Protein AF-A0A9D1K9E8-F1 (afdb_monomer)

Organism: NCBI:txid2840929

Mean predicted aligned error: 7.8 Å

Secondary structure (DSSP, 8-state):
---HHHHHHHHHHHTT--HHHHHHHTT--TTHHHHHHTT-SS---HHHHHHHHHHTTS-HHHHTTS-S---SGGG-HHHHHHHHHHHH-HHHHHHHHHHTT--HHHHHHHHHHHHHHHHT-

pLDDT: mean 88.86, std 9.41, range [49.91, 97.81]

Structure (mmCIF, N/CA/C/O backbone):
data_AF-A0A9D1K9E8-F1
#
_entry.id   AF-A0A9D1K9E8-F1
#
loop_
_atom_site.group_PDB
_atom_site.id
_atom_site.type_symbol
_atom_site.label_atom_id
_atom_site.label_alt_id
_atom_site.label_comp_id
_atom_site.label_asym_id
_atom_site.label_entity_id
_atom_site.label_seq_id
_atom_site.pdbx_PDB_ins_code
_atom_site.Cartn_x
_atom_site.Cartn_y
_atom_site.Cartn_z
_atom_site.occupancy
_atom_site.B_iso_or_equiv
_atom_site.auth_seq_id
_atom_site.auth_comp_id
_atom_site.auth_asym_id
_atom_site.auth_atom_id
_atom_site.pdbx_PDB_model_num
ATOM 1 N N . MET A 1 1 ? 16.743 15.142 -8.091 1.00 49.91 1 MET A N 1
ATOM 2 C CA . MET A 1 1 ? 15.516 14.566 -8.670 1.00 49.91 1 MET A CA 1
ATOM 3 C C . MET A 1 1 ? 15.808 13.097 -8.880 1.00 49.91 1 MET A C 1
ATOM 5 O O . MET A 1 1 ? 16.654 12.796 -9.712 1.00 49.91 1 MET A O 1
ATOM 9 N N . GLU A 1 2 ? 15.238 12.215 -8.059 1.00 62.97 2 GLU A N 1
ATOM 10 C CA . GLU A 1 2 ? 15.264 10.780 -8.368 1.00 62.97 2 GLU A CA 1
ATOM 11 C C . GLU A 1 2 ? 14.526 10.552 -9.686 1.00 62.97 2 GLU A C 1
ATOM 13 O O . GLU A 1 2 ? 13.475 11.154 -9.923 1.00 62.97 2 GLU A O 1
ATOM 18 N N . GLY A 1 3 ? 15.094 9.725 -10.559 1.00 80.56 3 GLY A N 1
ATOM 19 C CA . GLY A 1 3 ? 14.402 9.294 -11.758 1.00 80.56 3 GLY A CA 1
ATOM 20 C C . GLY A 1 3 ? 13.290 8.303 -11.415 1.00 80.56 3 GLY A C 1
ATOM 21 O O . GLY A 1 3 ? 13.239 7.705 -10.339 1.00 80.56 3 GLY A O 1
ATOM 22 N N . ILE A 1 4 ? 12.390 8.096 -12.374 1.00 87.38 4 ILE A N 1
ATOM 23 C CA . ILE A 1 4 ? 11.319 7.094 -12.282 1.00 87.38 4 ILE A CA 1
ATOM 24 C C . ILE A 1 4 ? 11.862 5.693 -11.934 1.00 87.38 4 ILE A C 1
ATOM 26 O O . ILE A 1 4 ? 11.204 4.926 -11.236 1.00 87.38 4 ILE A O 1
ATOM 30 N N . CYS A 1 5 ? 13.073 5.356 -12.397 1.00 89.38 5 CYS A N 1
ATOM 31 C CA . CYS A 1 5 ? 13.699 4.063 -12.136 1.00 89.38 5 CYS A CA 1
ATOM 32 C C . CYS A 1 5 ? 14.018 3.889 -10.649 1.00 89.38 5 CYS A C 1
ATOM 34 O O . CYS A 1 5 ? 13.683 2.856 -10.073 1.00 89.38 5 CYS A O 1
ATOM 36 N N . GLU A 1 6 ? 14.635 4.897 -10.036 1.00 89.50 6 GLU A N 1
ATOM 37 C CA . GLU A 1 6 ? 15.004 4.903 -8.624 1.00 89.50 6 GLU A CA 1
ATOM 38 C C . GLU A 1 6 ? 13.760 4.792 -7.734 1.00 89.50 6 GLU A C 1
ATOM 40 O O . GLU A 1 6 ? 13.726 3.944 -6.842 1.00 89.50 6 GLU A O 1
ATOM 45 N N . ARG A 1 7 ? 12.690 5.539 -8.051 1.00 90.56 7 ARG A N 1
ATOM 46 C CA . ARG A 1 7 ? 11.411 5.452 -7.321 1.00 90.56 7 ARG A CA 1
ATOM 47 C C . ARG A 1 7 ? 10.770 4.069 -7.414 1.00 90.56 7 ARG A C 1
ATOM 49 O O . ARG A 1 7 ? 10.351 3.516 -6.399 1.00 90.56 7 ARG A O 1
ATOM 56 N N . ILE A 1 8 ? 10.721 3.478 -8.611 1.00 92.75 8 ILE A N 1
ATOM 57 C CA . ILE A 1 8 ? 10.200 2.113 -8.785 1.00 92.75 8 ILE A CA 1
ATOM 58 C C . ILE A 1 8 ? 11.028 1.121 -7.959 1.00 92.75 8 ILE A C 1
ATOM 60 O O . ILE A 1 8 ? 10.464 0.270 -7.274 1.00 92.75 8 ILE A O 1
ATOM 64 N N . GLU A 1 9 ? 12.359 1.216 -7.996 1.00 92.62 9 GLU A N 1
ATOM 65 C CA . GLU A 1 9 ? 13.236 0.320 -7.236 1.00 92.62 9 GLU A CA 1
ATOM 66 C C . GLU A 1 9 ? 13.076 0.477 -5.716 1.00 92.62 9 GLU A C 1
ATOM 68 O O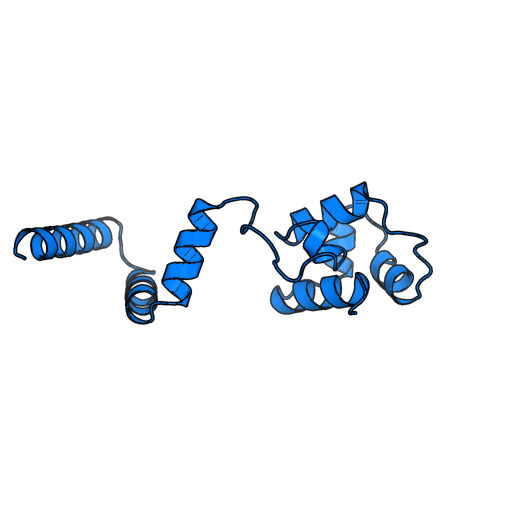 . GLU A 1 9 ? 13.115 -0.530 -5.003 1.00 92.62 9 GLU A O 1
ATOM 73 N N . ALA A 1 10 ? 12.871 1.699 -5.221 1.00 92.62 10 ALA A N 1
ATOM 74 C CA . ALA A 1 10 ? 12.597 1.968 -3.812 1.00 92.62 10 ALA A CA 1
ATOM 75 C C . ALA A 1 10 ? 11.279 1.314 -3.360 1.00 92.62 10 ALA A C 1
ATOM 77 O O . ALA A 1 10 ? 11.289 0.490 -2.444 1.00 92.62 10 ALA A O 1
ATOM 78 N N . LEU A 1 11 ? 10.178 1.568 -4.076 1.00 93.38 11 LEU A N 1
ATOM 79 C CA . LEU A 1 11 ? 8.857 0.997 -3.777 1.00 93.38 11 LEU A CA 1
ATOM 80 C C . LEU A 1 11 ? 8.847 -0.538 -3.849 1.00 93.38 11 LEU A C 1
ATOM 82 O O . LEU A 1 11 ? 8.224 -1.218 -3.032 1.00 93.38 11 LEU A O 1
ATOM 86 N N . LEU A 1 12 ? 9.551 -1.112 -4.827 1.00 94.62 12 LEU A N 1
ATOM 87 C CA . LEU A 1 12 ? 9.699 -2.562 -4.949 1.00 94.62 12 LEU A CA 1
ATOM 88 C C . LEU A 1 12 ? 10.458 -3.161 -3.758 1.00 94.62 12 LEU A C 1
ATOM 90 O O . LEU A 1 12 ? 10.080 -4.225 -3.261 1.00 94.62 12 LEU A O 1
ATOM 94 N N . ARG A 1 13 ? 11.499 -2.472 -3.276 1.00 94.88 13 ARG A N 1
ATOM 95 C CA . ARG A 1 13 ? 12.293 -2.896 -2.117 1.00 94.88 13 ARG A CA 1
ATOM 96 C C . ARG A 1 13 ? 11.478 -2.864 -0.831 1.00 94.88 13 ARG A C 1
ATOM 98 O O . ARG A 1 13 ? 11.518 -3.841 -0.089 1.00 94.88 13 ARG A O 1
ATOM 105 N N . GLU A 1 14 ? 10.721 -1.796 -0.600 1.00 91.19 14 GLU A N 1
ATOM 106 C CA . GLU A 1 14 ? 9.822 -1.671 0.556 1.00 91.19 14 GLU A CA 1
ATOM 107 C C . GLU A 1 14 ? 8.797 -2.809 0.617 1.00 91.19 14 GLU A C 1
ATOM 109 O O . GLU A 1 14 ? 8.448 -3.285 1.695 1.00 91.19 14 GLU A O 1
ATOM 114 N N . ARG A 1 15 ? 8.362 -3.300 -0.549 1.00 90.56 15 ARG A N 1
ATOM 115 C CA . ARG A 1 15 ? 7.377 -4.384 -0.672 1.00 90.56 15 ARG A CA 1
ATOM 116 C C . ARG A 1 15 ? 7.974 -5.783 -0.793 1.00 90.56 15 ARG A C 1
ATOM 118 O O . ARG A 1 15 ? 7.223 -6.752 -0.871 1.00 90.56 15 ARG A O 1
ATOM 125 N N . GLY A 1 16 ? 9.299 -5.917 -0.853 1.00 93.44 16 GLY A N 1
ATOM 126 C CA . GLY A 1 16 ? 9.958 -7.209 -1.067 1.00 93.44 16 GLY A CA 1
ATOM 127 C C . GLY A 1 16 ? 9.636 -7.857 -2.423 1.00 93.44 16 GLY A C 1
ATOM 128 O O . GLY A 1 16 ? 9.647 -9.083 -2.545 1.00 93.44 16 GLY A O 1
ATOM 129 N N . ILE A 1 17 ? 9.333 -7.057 -3.451 1.00 94.75 17 ILE A N 1
ATOM 130 C CA . ILE A 1 17 ? 8.996 -7.518 -4.805 1.00 94.75 17 ILE A CA 1
ATOM 131 C C . ILE A 1 17 ? 10.205 -7.296 -5.720 1.00 94.75 17 ILE A C 1
ATOM 133 O O . ILE A 1 17 ? 10.827 -6.240 -5.706 1.00 94.75 17 ILE A O 1
ATOM 137 N N . SER A 1 18 ? 10.550 -8.275 -6.561 1.00 94.31 18 SER A N 1
ATOM 138 C CA . SER A 1 18 ? 11.616 -8.091 -7.555 1.00 94.31 18 SER A CA 1
ATOM 139 C C . SER A 1 18 ? 11.100 -7.386 -8.814 1.00 94.31 18 SER A C 1
ATOM 141 O O . SER A 1 18 ? 9.972 -7.611 -9.255 1.00 94.31 18 SER A O 1
ATOM 143 N N . GLY A 1 19 ? 11.951 -6.594 -9.473 1.00 92.62 19 GLY A N 1
ATOM 144 C CA . GLY A 1 19 ? 11.591 -5.950 -10.745 1.00 92.62 19 GLY A CA 1
ATOM 145 C C . GLY A 1 19 ? 11.223 -6.943 -11.856 1.00 92.62 19 GLY A C 1
ATOM 146 O O . GLY A 1 19 ? 10.366 -6.655 -12.691 1.00 92.62 19 GLY A O 1
ATOM 147 N N . ALA A 1 20 ? 11.816 -8.143 -11.842 1.00 92.31 20 ALA A N 1
ATOM 148 C CA . ALA A 1 20 ? 11.466 -9.222 -12.765 1.00 92.31 20 ALA A CA 1
ATOM 149 C C . ALA A 1 20 ? 10.051 -9.765 -12.509 1.00 92.31 20 ALA A C 1
ATOM 151 O O . ALA A 1 20 ? 9.333 -10.046 -13.468 1.00 92.31 20 ALA A O 1
ATOM 152 N N . ARG A 1 21 ? 9.650 -9.879 -11.235 1.00 94.56 21 ARG A N 1
ATOM 153 C CA . ARG A 1 21 ? 8.299 -10.289 -10.838 1.00 94.56 21 ARG A CA 1
ATOM 154 C C . ARG A 1 21 ? 7.264 -9.256 -11.275 1.00 94.56 21 ARG A C 1
ATOM 156 O O . ARG A 1 21 ? 6.349 -9.622 -11.998 1.00 94.56 21 ARG A O 1
ATOM 163 N N . MET A 1 22 ? 7.472 -7.980 -10.940 1.00 95.31 22 MET A N 1
ATOM 164 C CA . MET A 1 22 ? 6.598 -6.887 -11.391 1.00 95.31 22 MET A CA 1
ATOM 165 C C . MET A 1 22 ? 6.452 -6.885 -12.917 1.00 95.31 22 MET A C 1
ATOM 167 O O . MET A 1 22 ? 5.343 -6.830 -13.433 1.00 95.31 22 MET A O 1
ATOM 171 N N . SER A 1 23 ? 7.569 -6.999 -13.649 1.00 93.38 23 SER A N 1
ATOM 172 C CA . SER A 1 23 ? 7.534 -7.020 -15.116 1.00 93.38 23 SER A CA 1
ATOM 173 C C . SER A 1 23 ? 6.692 -8.186 -15.639 1.00 93.38 23 SER A C 1
ATOM 175 O O . SER A 1 23 ? 5.887 -7.990 -16.538 1.00 93.38 23 SER A O 1
ATOM 177 N N . ALA A 1 24 ? 6.839 -9.384 -15.068 1.00 93.25 24 ALA A N 1
ATOM 178 C CA . ALA A 1 24 ? 6.058 -10.550 -15.473 1.00 93.25 24 ALA A CA 1
ATOM 179 C C . ALA A 1 24 ? 4.559 -10.397 -15.159 1.00 93.25 24 ALA A C 1
ATOM 181 O O . ALA A 1 24 ? 3.734 -10.678 -16.024 1.00 93.25 24 ALA A O 1
ATOM 182 N N . GLU A 1 25 ? 4.208 -9.917 -13.963 1.00 94.19 25 GLU A N 1
ATOM 183 C CA . GLU A 1 25 ? 2.812 -9.708 -13.544 1.00 94.19 25 GLU A CA 1
ATOM 184 C C . GLU A 1 25 ? 2.122 -8.601 -14.357 1.00 94.19 25 GLU A C 1
ATOM 186 O O . GLU A 1 25 ? 0.940 -8.704 -14.676 1.00 94.19 25 GLU A O 1
ATOM 191 N N . LEU A 1 26 ? 2.878 -7.592 -14.798 1.00 93.69 26 LEU A N 1
ATOM 192 C CA . LEU A 1 26 ? 2.412 -6.556 -15.720 1.00 93.69 26 LEU A CA 1
ATOM 193 C C . LEU A 1 26 ? 2.510 -6.965 -17.204 1.00 93.69 26 LEU A C 1
ATOM 195 O O . LEU A 1 26 ? 2.268 -6.138 -18.084 1.00 93.69 26 LEU A O 1
ATOM 199 N N . GLY A 1 27 ? 2.869 -8.207 -17.539 1.00 91.38 27 GLY A N 1
ATOM 200 C CA . GLY A 1 27 ? 2.984 -8.649 -18.938 1.00 91.38 27 GLY A CA 1
ATOM 201 C C . GLY A 1 27 ? 4.045 -7.887 -19.751 1.00 91.38 27 GLY A C 1
ATOM 202 O O . GLY A 1 27 ? 3.939 -7.757 -20.968 1.00 91.38 27 GLY A O 1
ATOM 203 N N . MET A 1 28 ? 5.056 -7.346 -19.077 1.00 90.56 28 MET A N 1
ATOM 204 C CA . MET A 1 28 ? 6.180 -6.609 -19.646 1.00 90.56 28 MET A CA 1
ATOM 205 C C . MET A 1 28 ? 7.393 -7.531 -19.828 1.00 90.56 28 MET A C 1
ATOM 207 O O . MET A 1 28 ? 7.513 -8.588 -19.205 1.00 90.56 28 MET A O 1
ATOM 211 N N . SER A 1 29 ? 8.354 -7.119 -20.661 1.00 89.12 29 SER A N 1
ATOM 212 C CA . SER A 1 29 ? 9.615 -7.858 -20.793 1.00 89.12 29 SER A CA 1
ATOM 213 C C . SER A 1 29 ? 10.340 -7.954 -19.446 1.00 89.12 29 SER A C 1
ATOM 215 O O . SER A 1 29 ? 10.503 -6.951 -18.756 1.00 89.12 29 SER A O 1
ATOM 217 N N . ARG A 1 30 ? 10.906 -9.125 -19.119 1.00 86.25 30 ARG A N 1
ATOM 218 C CA . ARG A 1 30 ? 11.791 -9.300 -17.948 1.00 86.25 30 ARG A CA 1
ATOM 219 C C . ARG A 1 30 ? 13.000 -8.355 -17.958 1.00 86.25 30 ARG A C 1
ATOM 221 O O . ARG A 1 30 ? 13.557 -8.068 -16.902 1.00 86.25 30 ARG A O 1
ATOM 228 N N . SER A 1 31 ? 13.404 -7.864 -19.132 1.00 86.38 31 SER A N 1
ATOM 229 C CA . SER A 1 31 ? 14.479 -6.876 -19.274 1.00 86.38 31 SER A CA 1
ATOM 230 C C . SER A 1 31 ? 14.033 -5.431 -19.030 1.00 86.38 31 SER A C 1
ATOM 232 O O . SER A 1 31 ? 14.897 -4.559 -18.994 1.00 86.38 31 SER A O 1
ATOM 234 N N . PHE A 1 32 ? 12.736 -5.160 -18.827 1.00 89.44 32 PHE A N 1
ATOM 235 C CA . PHE A 1 32 ? 12.181 -3.806 -18.731 1.00 89.44 32 PHE A CA 1
ATOM 236 C C . PHE A 1 32 ? 12.933 -2.932 -17.726 1.00 89.44 32 PHE A C 1
ATOM 238 O O . PHE A 1 32 ? 13.475 -1.902 -18.111 1.00 89.44 32 PHE A O 1
ATOM 245 N N . MET A 1 33 ? 13.068 -3.381 -16.475 1.00 88.88 33 MET A N 1
ATOM 246 C CA . MET A 1 33 ? 13.786 -2.622 -15.440 1.00 88.88 33 MET A CA 1
ATOM 247 C C . MET A 1 33 ? 15.261 -2.389 -15.785 1.00 88.88 33 MET A C 1
ATOM 249 O O . MET A 1 33 ? 15.824 -1.349 -15.462 1.00 88.88 33 MET A O 1
ATOM 253 N N . THR A 1 34 ? 15.895 -3.332 -16.486 1.00 87.88 34 THR A N 1
ATOM 254 C CA . THR A 1 34 ? 17.289 -3.173 -16.927 1.00 87.88 34 THR A CA 1
ATOM 255 C C . THR A 1 34 ? 17.412 -2.119 -18.025 1.00 87.88 34 THR A C 1
ATOM 257 O O . THR A 1 34 ? 18.356 -1.332 -18.019 1.00 87.88 34 THR A O 1
ATOM 260 N N . GLU A 1 35 ? 16.473 -2.094 -18.969 1.00 86.50 35 GLU A N 1
ATOM 261 C CA . GLU A 1 35 ? 16.439 -1.103 -20.046 1.00 86.50 35 GLU A CA 1
ATOM 262 C C . GLU A 1 35 ? 16.027 0.284 -19.539 1.00 86.50 35 GLU A C 1
ATOM 264 O O . GLU A 1 35 ? 16.574 1.290 -20.001 1.00 86.50 35 GLU A O 1
ATOM 269 N N . LEU A 1 36 ? 15.138 0.334 -18.542 1.00 86.25 36 LEU A N 1
ATOM 270 C CA . LEU A 1 36 ? 14.754 1.554 -17.841 1.00 86.25 36 LEU A CA 1
ATOM 271 C C . LEU A 1 36 ? 15.957 2.175 -17.120 1.00 86.25 36 LEU A C 1
ATOM 273 O O . LEU A 1 36 ? 16.265 3.340 -17.354 1.00 86.25 36 LEU A O 1
ATOM 277 N N . ARG A 1 37 ? 16.713 1.374 -16.355 1.00 84.94 37 ARG A N 1
ATOM 278 C CA . ARG A 1 37 ? 17.935 1.816 -15.657 1.00 84.94 37 ARG A CA 1
ATOM 279 C C . ARG A 1 37 ? 18.993 2.379 -16.599 1.00 84.94 37 ARG A C 1
ATOM 281 O O . ARG A 1 37 ? 19.721 3.301 -16.258 1.00 84.94 37 ARG A O 1
ATOM 288 N N . LYS A 1 38 ? 19.101 1.814 -17.800 1.00 82.06 38 LYS A N 1
ATOM 289 C CA . LYS A 1 38 ? 20.084 2.243 -18.803 1.00 82.06 38 LYS A CA 1
ATOM 290 C C . LYS A 1 38 ? 19.641 3.485 -19.584 1.00 82.06 38 LYS A C 1
ATOM 292 O O . LYS A 1 38 ? 20.322 3.857 -20.536 1.00 82.06 38 LYS A O 1
ATOM 297 N N . GLY A 1 39 ? 18.498 4.085 -19.239 1.00 70.25 39 GLY A N 1
ATOM 298 C CA . GLY A 1 39 ? 17.931 5.235 -19.947 1.00 70.25 39 GLY A CA 1
ATOM 299 C C . GLY A 1 39 ? 17.514 4.919 -21.387 1.00 70.25 39 GLY A C 1
ATOM 300 O O . GLY A 1 39 ? 17.352 5.826 -22.198 1.00 70.25 39 GLY A O 1
ATOM 301 N N . ARG A 1 40 ? 17.379 3.631 -21.734 1.00 61.72 40 ARG A N 1
ATOM 302 C CA . ARG A 1 40 ? 17.073 3.167 -23.098 1.00 61.72 40 ARG A CA 1
ATOM 303 C C . ARG A 1 40 ? 15.590 2.958 -23.343 1.00 61.72 40 ARG A C 1
ATOM 305 O O . ARG A 1 40 ? 15.162 2.956 -24.496 1.00 61.72 40 ARG A O 1
ATOM 312 N N . ALA A 1 41 ? 14.803 2.838 -22.279 1.00 60.31 41 ALA A N 1
ATOM 313 C CA . ALA A 1 41 ? 13.367 3.032 -22.358 1.00 60.31 41 ALA A CA 1
ATOM 314 C C . ALA A 1 41 ? 13.107 4.515 -22.678 1.00 60.31 41 ALA A C 1
ATOM 316 O O . ALA A 1 41 ? 13.049 5.350 -21.778 1.00 60.31 41 ALA A O 1
ATOM 317 N N . LYS A 1 42 ? 13.025 4.862 -23.969 1.00 52.53 42 LYS A N 1
ATOM 318 C CA . LYS A 1 42 ? 12.596 6.190 -24.431 1.00 52.53 42 LYS A CA 1
ATOM 319 C C . LYS A 1 42 ? 11.178 6.448 -23.927 1.00 52.53 42 LYS A C 1
ATOM 321 O O . LYS A 1 42 ? 10.232 6.089 -24.612 1.00 52.53 42 LYS A O 1
ATOM 326 N N . GLY A 1 43 ? 11.063 7.048 -22.745 1.00 60.06 43 GLY A N 1
ATOM 327 C CA . GLY A 1 43 ? 9.794 7.351 -22.095 1.00 60.06 43 GLY A CA 1
ATOM 328 C C . GLY A 1 43 ? 9.018 6.084 -21.752 1.00 60.06 43 GLY A C 1
ATOM 329 O O . G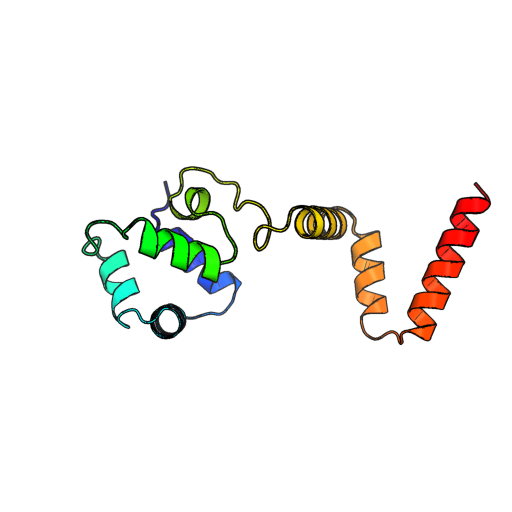LY A 1 43 ? 8.491 5.394 -22.620 1.00 60.06 43 GLY A O 1
ATOM 330 N N . VAL A 1 44 ? 8.890 5.776 -20.466 1.00 74.31 44 VAL A N 1
ATOM 331 C CA . VAL A 1 44 ? 7.781 4.918 -20.039 1.00 74.31 44 VAL A CA 1
ATOM 332 C C . VAL A 1 44 ? 6.504 5.586 -20.561 1.00 74.31 44 VAL A C 1
ATOM 334 O O . VAL A 1 44 ? 6.282 6.764 -20.278 1.00 74.31 44 VAL A O 1
ATOM 337 N N . SER A 1 45 ? 5.722 4.892 -21.399 1.00 85.81 45 SER A N 1
ATOM 338 C CA . SER A 1 45 ? 4.473 5.468 -21.914 1.00 85.81 45 SER A CA 1
ATOM 339 C C . SER A 1 45 ? 3.581 5.863 -20.737 1.00 85.81 45 SER A C 1
ATOM 341 O O . SER A 1 45 ? 3.658 5.237 -19.680 1.00 85.81 45 SER A O 1
ATOM 343 N N . ALA A 1 46 ? 2.723 6.872 -20.906 1.00 85.81 46 ALA A N 1
ATOM 344 C CA . ALA A 1 46 ? 1.790 7.272 -19.849 1.00 85.81 46 ALA A CA 1
ATOM 345 C C . ALA A 1 46 ? 0.970 6.070 -19.343 1.00 85.81 46 ALA A C 1
ATOM 347 O O . ALA A 1 46 ? 0.820 5.886 -18.141 1.00 85.81 46 ALA A O 1
ATOM 348 N N . GL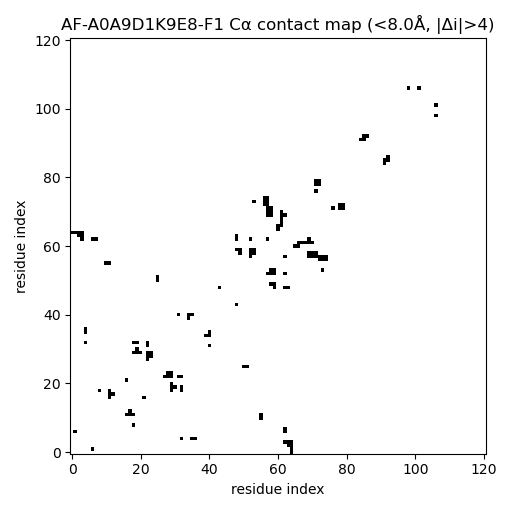U A 1 47 ? 0.551 5.192 -20.258 1.00 89.25 47 GLU A N 1
ATOM 349 C CA . GLU A 1 47 ? -0.123 3.931 -19.938 1.00 89.25 47 GLU A CA 1
ATOM 350 C C . GLU A 1 47 ? 0.751 2.989 -19.098 1.00 89.25 47 GLU A C 1
ATOM 352 O O . GLU A 1 47 ? 0.299 2.446 -18.096 1.00 89.25 47 GLU A O 1
ATOM 357 N N . THR A 1 48 ? 2.023 2.805 -19.461 1.00 90.75 48 THR A N 1
ATOM 358 C CA . THR A 1 48 ? 2.929 1.945 -18.686 1.00 90.75 48 THR A CA 1
ATOM 359 C C . THR A 1 48 ? 3.194 2.529 -17.298 1.00 90.75 48 THR A C 1
ATOM 361 O O . THR A 1 48 ? 3.246 1.785 -16.324 1.00 90.75 48 THR A O 1
ATOM 364 N N . ALA A 1 49 ? 3.336 3.852 -17.195 1.00 90.69 49 ALA A N 1
ATOM 365 C CA . ALA A 1 49 ? 3.534 4.535 -15.923 1.00 90.69 49 ALA A CA 1
ATOM 366 C C . ALA A 1 49 ? 2.306 4.376 -15.019 1.00 90.69 49 ALA A C 1
ATOM 368 O O . ALA A 1 49 ? 2.474 4.022 -13.858 1.00 90.69 49 ALA A O 1
ATOM 369 N N . ALA A 1 50 ? 1.096 4.538 -15.563 1.00 91.94 50 ALA A N 1
ATOM 370 C CA . ALA A 1 50 ? -0.149 4.317 -14.831 1.00 91.94 50 ALA A CA 1
ATOM 371 C C . ALA A 1 50 ? -0.251 2.880 -14.304 1.00 91.94 50 ALA A C 1
ATOM 373 O O . ALA A 1 50 ? -0.435 2.671 -13.113 1.00 91.94 50 ALA A O 1
ATOM 374 N N . ARG A 1 51 ? 0.010 1.879 -15.153 1.00 93.81 51 ARG A N 1
ATOM 375 C CA . ARG A 1 51 ? -0.031 0.463 -14.747 1.00 93.81 51 ARG A CA 1
ATOM 376 C C . ARG A 1 51 ? 0.974 0.123 -13.647 1.00 93.81 51 ARG A C 1
ATOM 378 O O . ARG A 1 51 ? 0.680 -0.688 -12.773 1.00 93.81 51 ARG A O 1
ATOM 385 N N . ILE A 1 52 ? 2.168 0.713 -13.700 1.00 93.75 52 ILE A N 1
ATOM 386 C CA . ILE A 1 52 ? 3.175 0.546 -12.647 1.00 93.75 52 ILE A CA 1
ATOM 387 C C . ILE A 1 52 ? 2.728 1.259 -11.368 1.00 93.75 52 ILE A C 1
ATOM 389 O O . ILE A 1 52 ? 2.888 0.694 -10.292 1.00 93.75 52 ILE A O 1
ATOM 393 N N . ALA A 1 53 ? 2.164 2.462 -11.472 1.00 92.56 53 ALA A N 1
ATOM 394 C CA . ALA A 1 53 ? 1.668 3.227 -10.333 1.00 92.56 53 ALA A CA 1
ATOM 395 C C . ALA A 1 53 ? 0.542 2.472 -9.607 1.00 92.56 53 ALA A C 1
ATOM 397 O O . ALA A 1 53 ? 0.638 2.280 -8.398 1.00 92.56 53 ALA A O 1
ATOM 398 N N . ASP A 1 54 ? -0.421 1.924 -10.353 1.00 92.25 54 ASP A N 1
ATOM 399 C CA . ASP A 1 54 ? -1.517 1.102 -9.827 1.00 92.25 54 ASP A CA 1
ATOM 400 C C . ASP A 1 54 ? -0.995 -0.163 -9.136 1.00 92.25 54 ASP A C 1
ATOM 402 O O . ASP A 1 54 ? -1.359 -0.464 -8.001 1.00 92.25 54 ASP A O 1
ATOM 406 N N . TYR A 1 55 ? -0.078 -0.888 -9.787 1.00 93.38 55 TYR A N 1
ATOM 407 C CA . TYR A 1 55 ? 0.569 -2.063 -9.195 1.00 93.38 55 TYR A CA 1
ATOM 408 C C . TYR A 1 55 ? 1.317 -1.715 -7.906 1.00 93.38 55 TYR A C 1
ATOM 410 O O . TYR A 1 55 ? 1.381 -2.501 -6.959 1.00 93.38 55 TYR A O 1
ATOM 418 N N . LEU A 1 56 ? 1.912 -0.526 -7.885 1.00 92.00 56 LEU A N 1
ATOM 419 C CA . LEU A 1 56 ? 2.635 0.008 -6.755 1.00 92.00 56 LEU A CA 1
ATOM 420 C C . LEU A 1 56 ? 1.746 0.860 -5.837 1.00 92.00 56 LEU A C 1
ATOM 422 O O . LEU A 1 56 ? 2.315 1.546 -4.997 1.00 92.00 56 LEU A O 1
ATOM 426 N N . GLY A 1 57 ? 0.416 0.841 -5.945 1.00 89.62 57 GLY A N 1
ATOM 427 C CA . GLY A 1 57 ? -0.500 1.565 -5.053 1.00 89.62 57 GLY A CA 1
ATOM 428 C C . GLY A 1 57 ? -0.130 3.030 -4.780 1.00 89.62 57 GLY A C 1
ATOM 429 O O . GLY A 1 57 ? -0.273 3.479 -3.646 1.00 89.62 57 GLY A O 1
ATOM 430 N N . VAL A 1 58 ? 0.416 3.734 -5.774 1.00 91.75 58 VAL A N 1
ATOM 431 C CA . VAL A 1 58 ? 0.787 5.159 -5.717 1.00 91.75 58 VAL A CA 1
ATOM 432 C C . VAL A 1 58 ? 0.202 5.887 -6.920 1.00 91.75 58 VAL A C 1
ATOM 434 O O . VAL A 1 58 ? -0.201 5.269 -7.902 1.00 91.75 58 VAL A O 1
ATOM 437 N N . THR A 1 59 ? 0.196 7.215 -6.893 1.00 92.88 59 THR A N 1
ATOM 438 C CA . THR A 1 59 ? -0.220 8.011 -8.049 1.00 92.88 59 THR A CA 1
ATOM 439 C C . THR A 1 59 ? 0.837 8.015 -9.154 1.00 92.88 59 THR A C 1
ATOM 441 O O . THR A 1 59 ? 2.045 7.901 -8.925 1.00 92.88 59 THR A O 1
ATOM 444 N N . THR A 1 60 ? 0.385 8.212 -10.395 1.00 92.06 60 THR A N 1
ATOM 445 C CA . THR A 1 60 ? 1.298 8.376 -11.538 1.00 92.06 60 THR A CA 1
ATOM 446 C C . THR A 1 60 ? 2.168 9.628 -11.385 1.00 92.06 60 THR A C 1
ATOM 448 O O . THR A 1 60 ? 3.335 9.615 -11.771 1.00 92.06 60 THR A O 1
ATOM 451 N N . ASP A 1 61 ? 1.641 10.703 -10.793 1.00 90.81 61 ASP A N 1
ATOM 452 C CA . ASP A 1 61 ? 2.398 11.939 -10.584 1.00 90.81 61 ASP A CA 1
ATOM 453 C C . ASP A 1 61 ? 3.528 11.762 -9.563 1.00 90.81 61 ASP A C 1
ATOM 455 O O . ASP A 1 61 ? 4.627 12.275 -9.792 1.00 90.81 61 ASP A O 1
ATOM 459 N N . TYR A 1 62 ? 3.311 10.972 -8.507 1.00 91.25 62 TYR A N 1
ATOM 460 C CA . TYR A 1 62 ? 4.379 10.556 -7.598 1.00 91.25 62 TYR A CA 1
ATOM 461 C C . TYR A 1 62 ? 5.434 9.715 -8.312 1.00 91.25 62 TYR A C 1
ATOM 463 O O . TYR A 1 62 ? 6.631 9.995 -8.233 1.00 91.25 62 TYR A O 1
ATOM 471 N N . LEU A 1 63 ? 4.990 8.706 -9.068 1.00 90.62 63 LEU A N 1
ATOM 472 C CA . LEU A 1 63 ? 5.887 7.806 -9.788 1.00 90.62 63 LEU A CA 1
ATOM 473 C C . LEU A 1 63 ? 6.792 8.567 -10.771 1.00 90.62 63 LEU A C 1
ATOM 475 O O . LEU A 1 63 ? 7.979 8.266 -10.896 1.00 90.62 63 LEU A O 1
ATOM 479 N N . LEU A 1 64 ? 6.237 9.576 -11.447 1.00 88.69 64 LEU A N 1
ATOM 480 C CA . LEU A 1 64 ? 6.950 10.451 -12.380 1.00 88.69 64 LEU A CA 1
ATOM 481 C C . LEU A 1 64 ? 7.755 11.567 -11.690 1.00 88.69 64 LEU A C 1
ATOM 483 O O . LEU A 1 64 ? 8.411 12.343 -12.384 1.00 88.69 64 LEU A O 1
ATOM 487 N N . GLY A 1 65 ? 7.719 11.663 -10.358 1.00 87.75 65 GLY A N 1
ATOM 488 C CA . GLY A 1 65 ? 8.453 12.662 -9.581 1.00 87.75 65 GLY A CA 1
ATOM 489 C C . GLY A 1 65 ? 7.929 14.091 -9.729 1.00 87.75 65 GLY A C 1
ATOM 490 O O . GLY A 1 65 ? 8.684 15.038 -9.521 1.00 87.75 65 GLY A O 1
ATOM 491 N N . LYS A 1 66 ? 6.657 14.262 -10.108 1.00 87.75 66 LYS A N 1
ATOM 492 C CA . LYS A 1 66 ? 5.987 15.574 -10.144 1.00 87.75 66 LYS A CA 1
ATOM 493 C C . LYS A 1 66 ? 5.519 16.027 -8.759 1.00 87.75 66 LYS A C 1
ATOM 495 O O . LYS A 1 66 ? 5.284 17.213 -8.557 1.00 87.75 66 LYS A O 1
ATOM 500 N N . THR A 1 67 ? 5.370 15.082 -7.835 1.00 88.44 67 THR A N 1
ATOM 501 C CA . THR A 1 67 ? 5.033 15.304 -6.428 1.00 88.44 67 THR A CA 1
ATOM 502 C C . THR A 1 67 ? 5.800 14.310 -5.554 1.00 88.44 67 THR A C 1
ATOM 504 O O . THR A 1 67 ? 6.167 13.230 -6.017 1.00 88.44 67 THR A O 1
ATOM 507 N N . GLU A 1 68 ? 6.044 14.677 -4.296 1.00 88.06 68 GLU A N 1
ATOM 508 C CA . GLU A 1 68 ? 6.554 13.759 -3.265 1.00 88.06 68 GLU A CA 1
ATOM 509 C C . GLU A 1 68 ? 5.424 13.089 -2.470 1.00 88.06 68 GLU A C 1
ATOM 511 O O . GLU A 1 68 ? 5.687 12.205 -1.659 1.00 88.06 68 GLU A O 1
ATOM 516 N N . ASP A 1 69 ? 4.174 13.489 -2.711 1.00 86.62 69 ASP A N 1
ATOM 517 C CA . ASP A 1 69 ? 2.994 12.854 -2.135 1.00 86.62 69 ASP A CA 1
ATOM 518 C C . ASP A 1 69 ? 2.623 11.600 -2.949 1.00 86.62 69 ASP A C 1
ATOM 520 O O . ASP A 1 69 ? 2.236 11.740 -4.114 1.00 86.62 69 ASP A O 1
ATOM 524 N N . PRO A 1 70 ? 2.730 10.380 -2.381 1.00 82.44 70 PRO A N 1
ATOM 525 C CA . PRO A 1 70 ? 2.331 9.148 -3.060 1.00 82.44 70 PRO A CA 1
ATOM 526 C C . PRO A 1 70 ? 0.838 9.103 -3.404 1.00 82.44 70 PRO A C 1
ATOM 528 O O . PRO A 1 70 ? 0.455 8.330 -4.285 1.00 82.44 70 PRO A O 1
ATOM 531 N N . GLY A 1 71 ? 0.026 9.961 -2.784 1.00 86.25 71 GLY A N 1
ATOM 532 C CA . GLY A 1 71 ? -1.422 9.993 -2.894 1.00 86.25 71 GLY A CA 1
ATOM 533 C C . GLY A 1 71 ? -2.104 8.910 -2.054 1.00 86.25 71 GLY A C 1
ATOM 534 O O . GLY A 1 71 ? -1.444 8.188 -1.299 1.00 86.25 71 GLY A O 1
ATOM 535 N N . PRO A 1 72 ? -3.438 8.797 -2.166 1.00 84.88 72 PRO A N 1
ATOM 536 C CA . PRO A 1 72 ? -4.216 7.865 -1.364 1.00 84.88 72 PRO A CA 1
ATOM 537 C C . PRO A 1 72 ? -3.836 6.409 -1.655 1.00 84.88 72 PRO A C 1
ATOM 539 O O . PRO A 1 72 ? -3.669 5.999 -2.809 1.00 84.88 72 PRO A O 1
ATOM 542 N N . VAL A 1 73 ? -3.739 5.608 -0.595 1.00 81.00 73 VAL A N 1
ATOM 543 C CA . VAL A 1 73 ? -3.436 4.177 -0.660 1.00 81.00 73 VAL A CA 1
ATOM 544 C C . VAL A 1 73 ? -4.518 3.480 -1.480 1.00 81.00 73 VAL A C 1
ATOM 546 O O . VAL A 1 73 ? -5.683 3.466 -1.098 1.00 81.00 73 VAL A O 1
ATOM 549 N N . ASN A 1 74 ? -4.131 2.893 -2.617 1.00 80.75 74 ASN A N 1
ATOM 550 C CA . ASN A 1 74 ? -5.045 2.261 -3.581 1.00 80.75 74 ASN A CA 1
ATOM 551 C C . ASN A 1 74 ? -6.172 3.181 -4.093 1.00 80.75 74 ASN A C 1
ATOM 553 O O . ASN A 1 74 ? -7.216 2.686 -4.514 1.00 80.75 74 ASN A O 1
ATOM 557 N N . GLY A 1 75 ? -5.986 4.504 -4.058 1.00 81.31 75 GLY A N 1
ATOM 558 C CA . GLY A 1 75 ? -7.046 5.444 -4.432 1.00 81.31 75 GLY A CA 1
ATOM 559 C C . GLY A 1 75 ? -8.160 5.599 -3.389 1.00 81.31 75 GLY A C 1
ATOM 560 O O . GLY A 1 75 ? -9.174 6.213 -3.700 1.00 81.31 75 GLY A O 1
ATOM 561 N N . ASP A 1 76 ? -7.991 5.050 -2.183 1.00 85.62 76 ASP A N 1
ATOM 562 C CA . ASP A 1 76 ? -8.979 5.087 -1.104 1.00 85.62 76 ASP A CA 1
ATOM 563 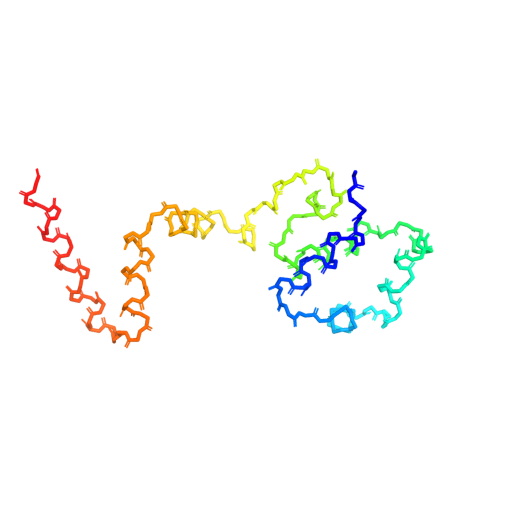C C . ASP A 1 76 ? -8.578 6.134 -0.049 1.00 85.62 76 ASP A C 1
ATOM 565 O O . ASP A 1 76 ? -7.641 5.946 0.736 1.00 85.62 76 ASP A O 1
ATOM 569 N N . GLU A 1 77 ? -9.259 7.280 -0.072 1.00 89.19 77 GLU A N 1
ATOM 570 C CA . GLU A 1 77 ? -9.007 8.395 0.850 1.00 89.19 77 GLU A CA 1
ATOM 571 C C . GLU A 1 77 ? -9.351 8.035 2.301 1.00 89.19 77 GLU A C 1
ATOM 573 O O . GLU A 1 77 ? -8.590 8.370 3.209 1.00 89.19 77 GLU A O 1
ATOM 578 N N . GLU A 1 78 ? -10.438 7.292 2.520 1.00 91.75 78 GLU A N 1
ATOM 579 C CA . GLU A 1 78 ? -10.902 6.892 3.852 1.00 91.75 78 GLU A CA 1
ATOM 580 C C . GLU A 1 78 ? -9.911 5.915 4.499 1.00 91.75 78 GLU A C 1
ATOM 582 O O . GLU A 1 78 ? -9.468 6.106 5.636 1.00 91.75 78 GLU A O 1
ATOM 587 N N . LEU A 1 79 ? -9.470 4.900 3.749 1.00 90.75 79 LEU A N 1
ATOM 588 C CA . LEU A 1 79 ? -8.424 3.986 4.206 1.00 90.75 79 LEU A CA 1
ATOM 589 C C . LEU A 1 79 ? -7.125 4.734 4.521 1.00 90.75 79 LEU A C 1
ATOM 591 O O . LEU A 1 79 ? -6.445 4.413 5.500 1.00 90.75 79 LEU A O 1
ATOM 595 N N . THR A 1 80 ? -6.774 5.722 3.700 1.00 89.31 80 THR A N 1
ATOM 596 C CA . THR A 1 80 ? -5.570 6.532 3.911 1.00 89.31 80 THR A CA 1
ATOM 597 C C . THR A 1 80 ? -5.659 7.300 5.224 1.00 89.31 80 THR A C 1
ATOM 599 O O . THR A 1 80 ? -4.716 7.250 6.014 1.00 89.31 80 THR A O 1
ATOM 602 N N . GLU A 1 81 ? -6.799 7.926 5.513 1.00 91.44 81 GLU A N 1
ATOM 603 C CA . GLU A 1 81 ? -7.034 8.623 6.778 1.00 91.44 81 GLU A CA 1
ATOM 604 C C . GLU A 1 81 ? -6.913 7.678 7.985 1.00 91.44 81 GLU A C 1
ATOM 606 O O . GLU A 1 81 ? -6.212 7.991 8.953 1.00 91.44 81 GLU A O 1
ATOM 611 N N . TYR A 1 82 ? -7.493 6.474 7.914 1.00 92.25 82 TYR A N 1
ATOM 612 C CA . TYR A 1 82 ? -7.355 5.478 8.982 1.00 92.25 82 TYR A CA 1
ATOM 613 C C . TYR A 1 82 ? -5.905 5.048 9.221 1.00 92.25 82 TYR A C 1
ATOM 615 O O . TYR A 1 82 ? -5.469 4.915 10.371 1.00 92.25 82 TYR A O 1
ATOM 623 N N . LEU A 1 83 ? -5.143 4.817 8.151 1.00 90.62 83 LEU A N 1
ATOM 624 C CA . LEU A 1 83 ? -3.735 4.428 8.244 1.00 90.62 83 LEU A CA 1
ATOM 625 C C . LEU A 1 83 ? -2.871 5.563 8.802 1.00 90.62 83 LEU A C 1
ATOM 627 O O . LEU A 1 83 ? -1.991 5.308 9.628 1.00 90.62 83 LEU A O 1
ATOM 631 N N . GLU A 1 84 ? -3.141 6.802 8.397 1.00 89.75 84 GLU A N 1
ATOM 632 C CA . GLU A 1 84 ? -2.495 7.999 8.934 1.00 89.75 84 GLU A CA 1
ATOM 633 C C . GLU A 1 84 ? -2.773 8.170 10.427 1.0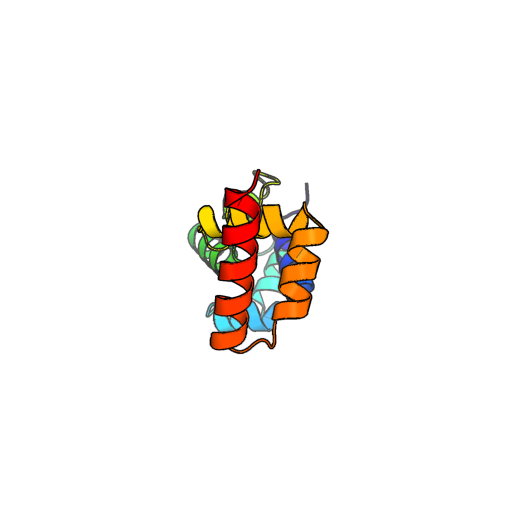0 89.75 84 GLU A C 1
ATOM 635 O O . GLU A 1 84 ? -1.861 8.437 11.221 1.00 89.75 84 GLU A O 1
ATOM 640 N N . GLU A 1 85 ? -4.010 7.930 10.852 1.00 92.88 85 GLU A N 1
ATOM 641 C CA . GLU A 1 85 ? -4.362 8.002 12.259 1.00 92.88 85 GLU A CA 1
ATOM 642 C C . GLU A 1 85 ? -3.677 6.894 13.081 1.00 92.88 85 GLU A C 1
ATOM 644 O O . GLU A 1 85 ? -3.093 7.162 14.136 1.00 92.88 85 GLU A O 1
ATOM 649 N N . LEU A 1 86 ? -3.671 5.652 12.588 1.00 93.25 86 LEU A N 1
ATOM 650 C CA . LEU A 1 86 ? -2.943 4.546 13.222 1.00 93.25 86 LEU A CA 1
ATOM 651 C C . LEU A 1 86 ? -1.433 4.821 13.293 1.00 93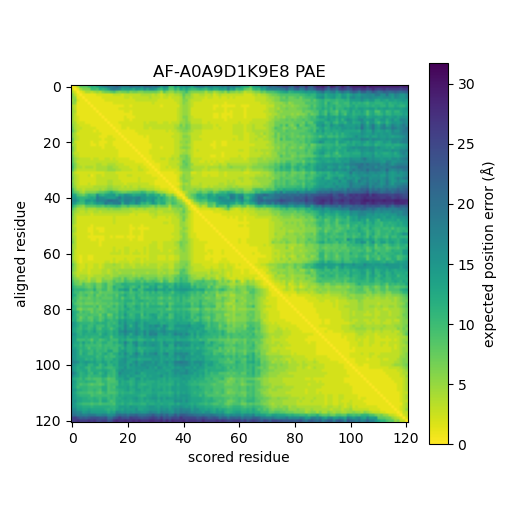.25 86 LEU A C 1
ATOM 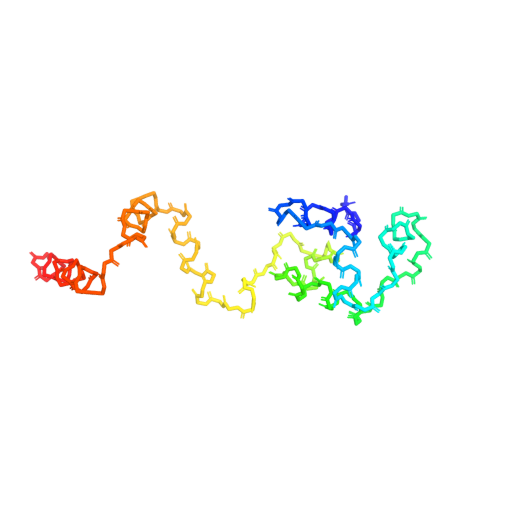653 O O . LEU A 1 86 ? -0.782 4.481 14.286 1.00 93.25 86 LEU A O 1
ATOM 657 N N . ARG A 1 87 ? -0.855 5.442 12.259 1.00 88.69 87 ARG A N 1
ATOM 658 C CA . ARG A 1 87 ? 0.567 5.807 12.228 1.00 88.69 87 ARG A CA 1
ATOM 659 C C . ARG A 1 87 ? 0.892 6.880 13.264 1.00 88.69 87 ARG A C 1
ATOM 661 O O . ARG A 1 87 ? 1.862 6.727 14.010 1.00 88.69 87 ARG A O 1
ATOM 668 N N . SER A 1 88 ? 0.087 7.938 13.312 1.00 92.88 88 SER A N 1
ATOM 669 C CA . SER A 1 88 ? 0.315 9.124 14.147 1.00 92.88 88 SER A CA 1
ATOM 670 C C . SER A 1 88 ? -0.045 8.930 15.621 1.00 92.88 88 SER A C 1
ATOM 672 O O . SER A 1 88 ? 0.488 9.649 16.465 1.00 92.88 88 SER A O 1
ATOM 674 N N . ARG A 1 89 ? -0.892 7.947 15.960 1.00 95.94 89 ARG A N 1
ATOM 675 C CA . ARG A 1 89 ? -1.358 7.698 17.335 1.00 95.94 89 ARG A CA 1
ATOM 676 C C . ARG A 1 89 ? -0.861 6.347 17.868 1.00 95.94 89 ARG A C 1
ATOM 678 O O . ARG A 1 89 ? -1.471 5.310 17.581 1.00 95.94 89 ARG A O 1
ATOM 685 N N . PRO A 1 90 ? 0.232 6.317 18.661 1.00 93.50 90 PRO A N 1
ATOM 686 C CA . PRO A 1 90 ? 0.799 5.080 19.201 1.00 93.50 90 PRO A CA 1
ATOM 687 C C . PRO A 1 90 ? -0.206 4.207 19.962 1.00 93.50 90 PRO A C 1
ATOM 689 O O . PRO A 1 90 ? -0.140 2.982 19.865 1.00 93.50 90 PRO A O 1
ATOM 692 N N . GLU A 1 91 ? -1.159 4.814 20.670 1.00 94.88 91 GLU A N 1
ATOM 693 C CA . GLU A 1 91 ? -2.180 4.115 21.456 1.00 94.88 91 GLU A CA 1
ATOM 694 C C . GLU A 1 91 ? -3.171 3.372 20.552 1.00 94.88 91 GLU A C 1
ATOM 696 O O . GLU A 1 91 ? -3.516 2.222 20.829 1.00 94.88 91 GLU A O 1
ATOM 701 N N . LYS A 1 92 ? -3.576 3.978 19.424 1.00 94.44 92 LYS A N 1
ATOM 702 C CA . LYS A 1 92 ? -4.449 3.321 18.436 1.00 94.44 92 LYS A CA 1
ATOM 703 C C . LYS A 1 92 ? -3.745 2.143 17.767 1.00 94.44 92 LYS A C 1
ATOM 705 O O . LYS A 1 92 ? -4.329 1.072 17.616 1.00 94.44 92 LYS A O 1
ATOM 710 N N . ARG A 1 93 ? -2.462 2.303 17.436 1.00 94.25 93 ARG A N 1
ATOM 711 C CA . ARG A 1 93 ? -1.627 1.219 16.898 1.00 94.25 93 ARG A CA 1
ATOM 712 C C . ARG A 1 93 ? -1.434 0.078 17.891 1.00 94.25 93 ARG A C 1
ATOM 714 O O . ARG A 1 93 ? -1.467 -1.083 17.488 1.00 94.25 93 ARG A O 1
ATOM 721 N N . MET A 1 94 ? -1.256 0.386 19.175 1.00 94.06 94 MET A N 1
ATOM 722 C CA . MET A 1 94 ? -1.191 -0.629 20.225 1.00 94.06 94 MET A CA 1
ATOM 723 C C . MET A 1 94 ? -2.510 -1.402 20.323 1.00 94.06 94 MET A C 1
ATOM 725 O O . MET A 1 94 ? -2.485 -2.631 20.298 1.00 94.06 94 MET A O 1
ATOM 729 N N . LEU A 1 95 ? -3.651 -0.702 20.356 1.00 94.38 95 LEU A N 1
ATOM 730 C CA . LEU A 1 95 ? -4.977 -1.324 20.382 1.00 94.38 95 LEU A CA 1
ATOM 731 C C . LEU A 1 95 ? -5.190 -2.257 19.180 1.00 94.38 95 LEU A C 1
ATOM 733 O O . LEU A 1 95 ? -5.603 -3.403 19.351 1.00 94.38 95 LEU A O 1
ATOM 737 N N . PHE A 1 96 ? -4.845 -1.810 17.971 1.00 94.94 96 PHE A N 1
ATOM 738 C CA . PHE A 1 96 ? -4.905 -2.644 16.769 1.00 94.94 96 PHE A CA 1
ATOM 739 C C . PHE A 1 96 ? -3.992 -3.880 16.871 1.00 94.94 96 PHE A C 1
ATOM 741 O O . PHE A 1 96 ? -4.397 -4.996 16.549 1.00 94.94 96 PHE A O 1
ATOM 748 N N . SER A 1 97 ? -2.766 -3.709 17.375 1.00 93.62 97 SER A N 1
ATOM 749 C CA . SER A 1 97 ? -1.799 -4.803 17.535 1.00 93.62 97 SER A CA 1
ATOM 750 C C . SER A 1 97 ? -2.309 -5.902 18.473 1.00 93.62 97 SER A C 1
ATOM 752 O O . SER A 1 97 ? -2.269 -7.083 18.123 1.00 93.62 97 SER A O 1
ATOM 754 N N . VAL A 1 98 ? -2.841 -5.531 19.645 1.00 94.12 98 VAL A N 1
ATOM 755 C CA . VAL A 1 98 ? -3.329 -6.508 20.637 1.00 94.12 98 VAL A CA 1
ATOM 756 C C . VAL A 1 98 ? -4.627 -7.190 20.206 1.00 94.12 98 VAL A C 1
ATOM 758 O O . VAL A 1 98 ? -4.899 -8.315 20.621 1.00 94.12 98 VAL A O 1
ATOM 761 N N . THR A 1 99 ? -5.416 -6.546 19.344 1.00 95.81 99 THR A N 1
ATOM 762 C CA . THR A 1 99 ? -6.693 -7.082 18.852 1.00 95.81 99 THR A CA 1
ATOM 763 C C . THR A 1 99 ? -6.569 -7.903 17.568 1.00 95.81 99 THR A C 1
ATOM 765 O O . THR A 1 99 ? -7.545 -8.5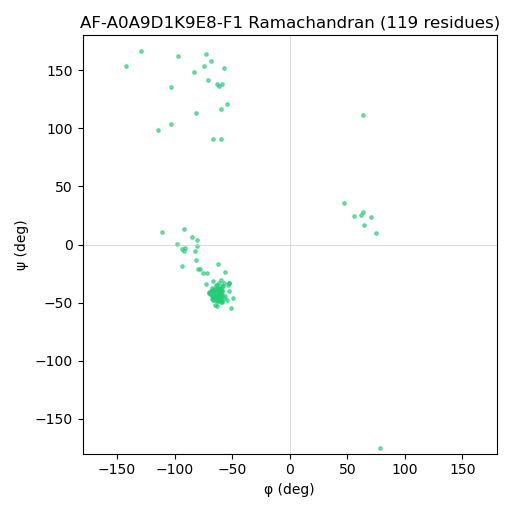21 17.155 1.00 95.81 99 THR A O 1
ATOM 768 N N . LYS A 1 100 ? -5.372 -8.011 16.972 1.00 94.62 100 LYS A N 1
ATOM 769 C CA . LYS A 1 100 ? -5.135 -8.706 15.692 1.00 94.62 100 LYS A CA 1
ATOM 770 C C . LYS A 1 100 ? -5.661 -10.148 15.634 1.00 94.62 100 LYS A C 1
ATOM 772 O O . LYS A 1 100 ? -6.067 -10.604 14.571 1.00 94.62 100 LYS A O 1
ATOM 777 N N . ASN A 1 101 ? -5.643 -10.857 16.764 1.00 93.69 101 ASN A N 1
ATOM 778 C CA . ASN A 1 101 ? -6.107 -12.246 16.876 1.00 93.69 101 ASN A CA 1
ATOM 779 C C . ASN A 1 101 ? -7.401 -12.380 17.698 1.00 93.69 101 ASN A C 1
ATOM 781 O O . ASN A 1 101 ? -7.770 -13.490 18.085 1.00 93.69 101 ASN A O 1
ATOM 785 N N . ALA A 1 102 ? -8.065 -11.268 18.021 1.00 96.50 102 ALA A N 1
ATOM 786 C CA . ALA A 1 102 ? -9.311 -11.299 18.767 1.00 96.50 102 ALA A CA 1
ATOM 787 C C . ALA A 1 102 ? -10.445 -11.859 17.896 1.00 96.50 102 ALA A C 1
ATOM 789 O O . ALA A 1 102 ? -10.559 -11.577 16.704 1.00 96.50 102 ALA A O 1
ATOM 790 N N . THR A 1 103 ? -11.313 -12.656 18.509 1.00 97.75 103 THR A N 1
ATOM 791 C CA . THR A 1 103 ? -12.545 -13.133 17.876 1.00 97.75 103 THR A CA 1
ATOM 792 C C . THR A 1 103 ? -13.522 -11.980 17.665 1.00 97.75 103 THR A C 1
ATOM 794 O O . THR A 1 103 ? -13.493 -10.988 18.392 1.00 97.75 103 THR A O 1
ATOM 797 N N . LYS A 1 104 ? -14.468 -12.140 16.731 1.00 96.81 104 LYS A N 1
ATOM 798 C CA . LYS A 1 104 ? -15.556 -11.171 16.521 1.00 96.81 104 LYS A CA 1
ATOM 799 C C . LYS A 1 104 ? -16.261 -10.792 17.832 1.00 96.81 104 LYS A C 1
ATOM 801 O O . LYS A 1 104 ? -16.429 -9.611 18.106 1.00 96.81 104 LYS A O 1
ATOM 806 N N . ALA A 1 105 ? -16.596 -11.778 18.668 1.00 97.81 105 ALA A N 1
ATOM 807 C CA . ALA A 1 105 ? -17.253 -11.536 19.953 1.00 97.81 105 ALA A CA 1
ATOM 808 C C . ALA A 1 105 ? -16.389 -10.698 20.916 1.00 97.81 105 ALA A C 1
ATOM 810 O O . ALA A 1 105 ? -16.912 -9.846 21.631 1.00 97.81 105 ALA A O 1
ATOM 811 N N . GLN A 1 106 ? -15.068 -10.911 20.920 1.00 97.38 106 GLN A N 1
ATOM 812 C CA . GLN A 1 106 ? -14.134 -10.103 21.709 1.00 97.38 106 GLN A CA 1
ATOM 813 C C . GLN A 1 106 ? -14.023 -8.674 21.169 1.00 97.38 106 GLN A C 1
ATOM 815 O O . GLN A 1 106 ? -14.050 -7.740 21.962 1.00 97.38 106 GLN A O 1
ATOM 820 N N . ILE A 1 107 ? -13.951 -8.490 19.846 1.00 97.56 107 ILE A N 1
ATOM 821 C CA . ILE A 1 107 ? -13.942 -7.157 19.225 1.00 97.56 107 ILE A CA 1
ATOM 822 C C . ILE A 1 107 ? -15.217 -6.392 19.581 1.00 97.56 107 ILE A C 1
ATOM 824 O O . ILE A 1 107 ? -15.138 -5.268 20.064 1.00 97.56 107 ILE A O 1
ATOM 828 N N . GLU A 1 108 ? -16.386 -7.012 19.421 1.00 97.25 108 GLU A N 1
ATOM 829 C CA . GLU A 1 108 ? -17.669 -6.391 19.767 1.00 97.25 108 GLU A CA 1
ATOM 830 C C . GLU A 1 108 ? -17.756 -6.022 21.252 1.00 97.25 108 GLU A C 1
ATOM 832 O O . GLU A 1 108 ? -18.316 -4.986 21.600 1.00 97.25 108 GLU A O 1
ATOM 837 N N . ALA A 1 109 ? -17.198 -6.849 22.142 1.00 97.19 109 ALA A N 1
ATOM 838 C CA . ALA A 1 109 ? -17.133 -6.525 23.563 1.00 97.19 109 ALA A CA 1
ATOM 839 C C . ALA A 1 109 ? -16.235 -5.308 23.836 1.00 97.19 109 ALA A C 1
ATOM 841 O O . ALA A 1 109 ? -16.631 -4.432 24.597 1.00 97.19 109 ALA A O 1
ATOM 842 N N . ILE A 1 110 ? -15.067 -5.227 23.191 1.00 95.75 110 ILE A N 1
ATOM 843 C CA . ILE A 1 110 ? -14.147 -4.086 23.319 1.00 95.75 110 ILE A CA 1
ATOM 844 C C . ILE A 1 110 ? -14.797 -2.799 22.800 1.00 95.75 110 ILE A C 1
ATOM 846 O O . ILE A 1 110 ? -14.695 -1.766 23.455 1.00 95.75 110 ILE A O 1
ATOM 850 N N . VAL A 1 111 ? -15.488 -2.857 21.657 1.00 95.75 111 VAL A N 1
ATOM 851 C CA . VAL A 1 111 ? -16.206 -1.701 21.097 1.00 95.75 111 VAL A CA 1
ATOM 852 C C . VAL A 1 111 ? -17.251 -1.191 22.088 1.00 95.75 111 VAL A C 1
ATOM 854 O O . VAL A 1 111 ? -17.216 -0.012 22.429 1.00 95.75 111 VAL A O 1
ATOM 857 N N . ARG A 1 112 ? -18.094 -2.080 22.634 1.00 96.81 112 ARG A N 1
ATOM 858 C CA . ARG A 1 112 ? -1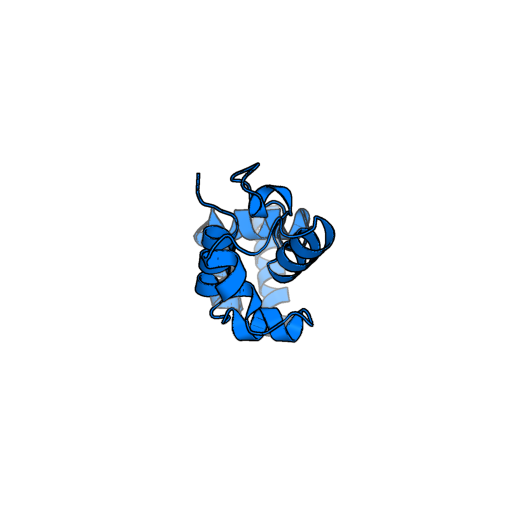9.094 -1.706 23.650 1.00 96.81 112 ARG A CA 1
ATOM 859 C C . ARG A 1 112 ? -18.464 -1.035 24.872 1.00 96.81 112 ARG A C 1
ATOM 861 O O . ARG A 1 112 ? -18.948 0.000 25.308 1.00 96.81 112 ARG A O 1
ATOM 868 N N . MET A 1 113 ? -17.355 -1.577 25.385 1.00 95.62 113 MET A N 1
ATOM 869 C CA . MET A 1 113 ? -16.636 -0.968 26.513 1.00 95.62 113 MET A CA 1
ATOM 870 C C . MET A 1 113 ? -16.178 0.466 26.200 1.00 95.62 113 MET A C 1
ATOM 872 O O . MET A 1 113 ? -16.310 1.349 27.041 1.00 95.62 113 MET A O 1
ATOM 876 N N . ILE A 1 114 ? -15.653 0.717 24.996 1.00 94.75 114 ILE A N 1
ATOM 877 C CA . ILE A 1 114 ? -15.201 2.055 24.582 1.00 94.75 114 ILE A CA 1
ATOM 878 C C . ILE A 1 114 ? -16.388 3.018 24.439 1.00 94.75 114 ILE A C 1
ATOM 880 O O . ILE A 1 114 ? -16.309 4.150 24.914 1.00 94.75 114 ILE A O 1
ATOM 884 N N . GLU A 1 115 ? -17.482 2.577 23.817 1.00 95.31 115 GLU A N 1
ATOM 885 C CA . GLU A 1 115 ? -18.702 3.381 23.656 1.00 95.31 115 GLU A CA 1
ATOM 886 C C . GLU A 1 115 ? -19.297 3.784 25.012 1.00 95.31 115 GLU A C 1
ATOM 888 O O . GLU A 1 115 ? -19.692 4.935 25.196 1.00 95.31 115 GLU A O 1
ATOM 893 N N . GLU A 1 116 ? -19.314 2.867 25.982 1.00 96.31 116 GLU A N 1
ATOM 894 C CA . GLU A 1 116 ? -19.752 3.142 27.354 1.00 96.31 116 GLU A CA 1
ATOM 895 C C . GLU A 1 116 ? -18.860 4.186 28.039 1.00 96.31 116 GLU A C 1
ATOM 897 O O . GLU A 1 116 ? -19.371 5.096 28.694 1.00 96.31 116 GLU A O 1
ATOM 902 N N . MET A 1 117 ? -17.536 4.109 27.856 1.00 93.44 117 MET A N 1
ATOM 903 C CA . MET A 1 117 ? -16.598 5.096 28.407 1.00 93.44 117 MET A CA 1
ATOM 904 C C . MET A 1 117 ? -16.802 6.495 27.813 1.00 93.44 117 MET A C 1
ATOM 906 O O . MET A 1 117 ? -16.634 7.487 28.518 1.00 93.44 117 MET A O 1
ATOM 910 N N . GLN A 1 118 ? -17.169 6.590 26.532 1.00 90.69 118 GLN A N 1
ATOM 911 C CA . GLN A 1 118 ? -17.406 7.867 25.850 1.00 90.69 118 GLN A CA 1
ATOM 912 C C . GLN A 1 118 ? -18.733 8.529 26.241 1.00 90.69 118 GLN A C 1
ATOM 914 O O . GLN A 1 118 ? -18.851 9.742 26.132 1.00 90.69 118 GLN A O 1
ATOM 919 N N . GLN A 1 119 ? -19.719 7.758 26.704 1.00 84.94 119 GLN A N 1
ATOM 920 C CA . GLN A 1 119 ? -21.016 8.280 27.158 1.00 84.94 119 GLN A CA 1
ATOM 921 C C . GLN A 1 119 ? -20.986 8.826 28.595 1.00 84.94 119 GLN A C 1
ATOM 923 O O . GLN A 1 119 ? -21.939 9.475 29.022 1.00 84.94 119 GLN A O 1
ATOM 928 N N . GLN A 1 120 ? -19.925 8.539 29.356 1.00 64.69 120 GLN A N 1
ATOM 929 C CA . GLN A 1 120 ? -19.777 8.942 30.761 1.00 64.69 120 GLN A CA 1
ATOM 930 C C . GLN A 1 120 ? -18.923 10.207 30.963 1.00 64.69 120 GLN A C 1
ATOM 932 O O . GLN A 1 120 ? -18.725 10.618 32.108 1.00 64.69 120 GLN A O 1
ATOM 937 N N . GLY A 1 121 ? -18.417 10.814 29.884 1.00 54.25 121 GLY A N 1
ATOM 938 C CA . GLY A 1 121 ? -17.665 12.077 29.891 1.00 54.25 121 GLY A CA 1
ATOM 939 C C . GLY A 1 121 ? -18.419 13.190 29.183 1.00 54.25 121 GLY A C 1
ATOM 940 O O . GLY A 1 121 ? -18.224 14.354 29.594 1.00 54.25 121 GLY A O 1
#

Nearest PDB structures (foldseek):
  3zkc-assembly1_B  TM=8.644E-01  e=1.117E-02  Bacillus subtilis subsp. subtilis str. 168
  1b0n-assembly1_A  TM=5.613E-01  e=9.748E-04  Bacillus subtilis
  3qq6-assembly1_A  TM=8.593E-01  e=2.085E-02  Bacillus subtilis
  1zz6-assembly1_A-2  TM=8.470E-01  e=6.125E-02  Streptomyces wedmorensis
  1zz7-assembly1_B-2  TM=8.557E-01  e=7.261E-02  Streptomyces wedmorensis

Foldseek 3Di:
DDALLNVLVVLCVVVVHDCLRLCVVLVHDSCVSVCVVVVNPPDPPLVNLCSSLLVSQFDSCCSRVVDVHRDARNNDPVVRVVVVCCVVDVVNVVVCVVCVPPDPVRVVVVVVVVVVVVVVD

Radius of gyration: 20.14 Å; Cα contacts (8 Å, |Δi|>4): 85; chains: 1; bounding box: 41×29×55 Å

Solvent-accessible surface area (backbone atoms only — not comparable to full-atom values): 6912 Å² total; per-residue (Å²): 131,75,50,49,55,56,50,51,53,52,58,27,57,79,67,76,49,53,65,49,55,53,20,51,78,68,72,43,58,68,58,46,63,61,36,42,69,69,65,65,50,77,64,76,47,73,66,56,43,41,56,49,15,58,76,61,40,30,35,48,50,27,49,68,57,77,40,91,60,44,64,41,51,75,76,32,59,68,60,34,51,53,51,51,48,37,69,75,31,67,65,55,38,48,55,51,62,74,48,70,82,53,49,72,71,54,50,55,49,53,50,52,54,52,55,54,57,64,72,75,111

Sequence (121 aa):
MEGICERIEALLRERGISGARMSAELGMSRSFMTELRKGRAKGVSAETAARIADYLGVTTDYLLGKTEDPGPVNGDEELTEYLEELRSRPEKRMLFSVTKNATKAQIEAIVRMIEEMQQQG

InterPro domains:
  IPR001387 Cro/C1-type, helix-turn-helix domain [PF13443] (7-59)
  IPR001387 Cro/C1-type, helix-turn-helix domain [PS50943] (8-63)
  IPR001387 Cro/C1-type, helix-turn-helix domain [SM00530] (7-63)
  IPR001387 Cro/C1-type, helix-turn-helix domain [cd00093] (6-63)
  IPR010982 Lambda repressor-like, DNA-binding domain superfamily [G3DSA:1.10.260.40] (4-121)
  IPR010982 Lambda repressor-like, DNA-binding domain superfamily [SSF47413] (4-70)